Protein AF-A0AAE9J126-F1 (afdb_monomer_lite)

Organism: Caenorhabditis briggsae (NCBI:txid6238)

Sequence (116 aa):
MATIVIFDQTAHLEASIIGGIPVAEEARIGFTVCLVLTMLGIIIEFVSIVLEMPSVVRSLFATSSHTIATCLFLLFIYDAHPVSHFWILLVLLSAPSFFLALLSLFRIVGHRGKQG

InterPro domains:
  IPR029248 Transmembrane protein 107 [PF14995] (1-104)
  IPR029248 Transmembrane protein 107 [PTHR34341] (3-115)

Foldseek 3Di:
DDDPCPDDCVVVQVVLDPDPDRQDPLLVVLLVVLLVLLVVLLVLLVVCVVVVQDDPVLSVQQVVLSVVLNVVSSVCSSVSHDSVVNVVSSVPRHVVSSVVSVVSVVVVVVVVVVPD

pLDDT: mean 77.25, std 13.07, range [39.41, 91.0]

Secondary structure (DSSP, 8-state):
-----SS--HHHHHHT-SSSPPPPHHHHHHHHHHHHHHHHHHHHHHHHHHTT-S-HHHHHHHHHHHHHHHHHHHHHHHTT--HHHHHHHIIIIIHHHHHHHHHHHHHHHHHHTT--

Structure (mmCIF, N/CA/C/O backbone):
data_AF-A0AAE9J126-F1
#
_entry.id   AF-A0AAE9J126-F1
#
loop_
_atom_site.group_PDB
_atom_site.id
_atom_site.type_symbol
_atom_site.label_atom_id
_atom_site.label_alt_id
_atom_site.label_comp_id
_atom_site.label_asym_id
_atom_site.label_entity_id
_atom_site.label_seq_id
_atom_site.pdbx_PDB_ins_code
_atom_site.Cartn_x
_atom_site.Cartn_y
_atom_site.Cartn_z
_atom_site.occupancy
_atom_site.B_iso_or_equiv
_atom_site.auth_seq_id
_atom_site.auth_comp_id
_atom_site.auth_asym_id
_atom_site.auth_atom_id
_atom_site.pdbx_PDB_model_num
ATOM 1 N N . MET A 1 1 ? 8.985 -26.632 -14.235 1.00 39.41 1 MET A N 1
ATOM 2 C CA . MET A 1 1 ? 8.753 -25.920 -12.962 1.00 39.41 1 MET A CA 1
ATOM 3 C C . MET A 1 1 ? 7.685 -24.879 -13.252 1.00 39.41 1 MET A C 1
ATOM 5 O O . MET A 1 1 ? 7.948 -23.994 -14.050 1.00 39.41 1 MET A O 1
ATOM 9 N N . ALA A 1 2 ? 6.453 -25.084 -12.783 1.00 44.66 2 ALA A N 1
ATOM 10 C CA . ALA A 1 2 ? 5.320 -24.224 -13.127 1.00 44.66 2 ALA A CA 1
ATOM 11 C C . ALA A 1 2 ? 5.206 -23.101 -12.090 1.00 44.66 2 ALA A C 1
ATOM 13 O O . ALA A 1 2 ? 4.929 -23.365 -10.922 1.00 44.66 2 ALA A O 1
ATOM 14 N N . THR A 1 3 ? 5.470 -21.866 -12.508 1.00 50.53 3 THR A N 1
ATOM 15 C CA . THR A 1 3 ? 5.280 -20.679 -11.671 1.00 50.53 3 THR A CA 1
ATOM 16 C C . THR A 1 3 ? 3.787 -20.378 -11.619 1.00 50.53 3 THR A C 1
ATOM 18 O O . THR A 1 3 ? 3.169 -20.136 -12.653 1.00 50.53 3 THR A O 1
ATOM 21 N N . ILE A 1 4 ? 3.188 -20.433 -10.430 1.00 53.19 4 ILE A N 1
ATOM 22 C CA . ILE A 1 4 ? 1.787 -20.050 -10.242 1.00 53.19 4 ILE A CA 1
ATOM 23 C C . ILE A 1 4 ? 1.720 -18.524 -10.361 1.00 53.19 4 ILE A C 1
ATOM 25 O O . ILE A 1 4 ? 2.153 -17.804 -9.463 1.00 53.19 4 ILE A O 1
ATOM 29 N N . VAL A 1 5 ? 1.211 -18.034 -11.489 1.00 55.16 5 VAL A N 1
ATOM 30 C CA . VAL A 1 5 ? 0.960 -16.608 -11.721 1.00 55.16 5 VAL A CA 1
ATOM 31 C C . VAL A 1 5 ? -0.407 -16.281 -11.122 1.00 55.16 5 VAL A C 1
ATOM 33 O O . VAL A 1 5 ? -1.440 -16.550 -11.723 1.00 55.16 5 VAL A O 1
ATOM 36 N N . ILE A 1 6 ? -0.415 -15.774 -9.886 1.00 59.88 6 ILE A N 1
ATOM 37 C CA . ILE A 1 6 ? -1.647 -15.445 -9.139 1.00 59.88 6 ILE A CA 1
ATOM 38 C C . ILE A 1 6 ? -2.263 -14.122 -9.640 1.00 59.88 6 ILE A C 1
ATOM 40 O O . ILE A 1 6 ? -3.466 -13.917 -9.524 1.00 59.88 6 ILE A O 1
ATOM 44 N N . PHE A 1 7 ? -1.453 -13.257 -10.259 1.00 53.94 7 PHE A N 1
ATOM 45 C CA . PHE A 1 7 ? -1.879 -12.009 -10.891 1.00 53.94 7 PHE A CA 1
ATOM 46 C C . PHE A 1 7 ? -1.130 -11.821 -12.211 1.00 53.94 7 PHE A C 1
ATOM 48 O O . PHE A 1 7 ? 0.042 -11.448 -12.216 1.00 53.94 7 PHE A O 1
ATOM 55 N N . ASP A 1 8 ? -1.796 -12.100 -13.331 1.00 63.97 8 ASP A N 1
ATOM 56 C CA . ASP A 1 8 ? -1.245 -11.827 -14.655 1.00 63.97 8 ASP A CA 1
ATOM 57 C C . ASP A 1 8 ? -1.560 -10.382 -15.059 1.00 63.97 8 ASP A C 1
ATOM 59 O O . ASP A 1 8 ? -2.671 -10.051 -15.468 1.00 63.97 8 ASP A O 1
ATOM 63 N N . GLN A 1 9 ? -0.584 -9.493 -14.875 1.00 62.00 9 GLN A N 1
ATOM 64 C CA . GLN A 1 9 ? -0.697 -8.080 -15.246 1.00 62.00 9 GLN A CA 1
ATOM 65 C C . GLN A 1 9 ? -0.150 -7.786 -16.649 1.00 62.00 9 GLN A C 1
ATOM 67 O O . GLN A 1 9 ? -0.086 -6.614 -17.022 1.00 62.00 9 GLN A O 1
ATOM 72 N N . THR A 1 10 ? 0.246 -8.804 -17.427 1.00 64.88 10 THR A N 1
ATOM 73 C CA . THR A 1 10 ? 0.836 -8.619 -18.768 1.00 64.88 10 THR A CA 1
ATOM 74 C C . THR A 1 10 ? -0.020 -7.720 -19.652 1.00 64.88 10 THR A C 1
ATOM 76 O O . THR A 1 10 ? 0.486 -6.721 -20.149 1.00 64.88 10 THR A O 1
ATOM 79 N N . ALA A 1 11 ? -1.329 -7.966 -19.733 1.00 60.25 11 ALA A N 1
ATOM 80 C CA . ALA A 1 11 ? -2.241 -7.158 -20.545 1.00 60.25 11 ALA A CA 1
ATOM 81 C C . ALA A 1 11 ? -2.292 -5.666 -20.141 1.00 60.25 11 ALA A C 1
ATOM 83 O O . ALA A 1 11 ? -2.420 -4.792 -20.996 1.00 60.25 11 ALA A O 1
ATOM 84 N N . HIS A 1 12 ? -2.166 -5.346 -18.849 1.00 57.03 12 HIS A N 1
ATOM 85 C CA . HIS A 1 12 ? -2.158 -3.956 -18.370 1.00 57.03 12 HIS A CA 1
ATOM 86 C C . HIS A 1 12 ? -0.806 -3.269 -18.586 1.00 57.03 12 HIS A C 1
ATOM 88 O O . HIS A 1 12 ? -0.752 -2.074 -18.868 1.00 57.03 12 HIS A O 1
ATOM 94 N N . LEU A 1 13 ? 0.279 -4.030 -18.468 1.00 55.41 13 LEU A N 1
ATOM 95 C CA . LEU A 1 13 ? 1.644 -3.562 -18.698 1.00 55.41 13 LEU A CA 1
ATOM 96 C C . LEU A 1 13 ? 1.926 -3.348 -20.189 1.00 55.41 13 LEU A C 1
ATOM 98 O O . LEU A 1 13 ? 2.624 -2.406 -20.540 1.00 55.41 13 LEU A O 1
ATOM 102 N N . GLU A 1 14 ? 1.342 -4.166 -21.064 1.00 59.62 14 GLU A N 1
ATOM 103 C CA . GLU A 1 14 ? 1.376 -3.971 -22.517 1.00 59.62 14 GLU A CA 1
ATOM 104 C C . GLU A 1 14 ? 0.505 -2.786 -22.959 1.00 59.62 14 GLU A C 1
ATOM 106 O O . GLU A 1 14 ? 0.879 -2.050 -23.868 1.00 59.62 14 GLU A O 1
ATOM 111 N N . ALA A 1 15 ? -0.625 -2.541 -22.284 1.00 57.28 15 ALA A N 1
ATOM 112 C CA . ALA A 1 15 ? -1.483 -1.381 -22.544 1.00 57.28 15 ALA A CA 1
ATOM 113 C C . ALA A 1 15 ? -0.915 -0.050 -22.009 1.00 57.28 15 ALA A C 1
ATOM 115 O O . ALA A 1 15 ? -1.319 1.016 -22.470 1.00 57.28 15 ALA A O 1
ATOM 116 N N . SER A 1 16 ? 0.034 -0.090 -21.066 1.00 54.09 16 SER A N 1
ATOM 117 C CA . SER A 1 16 ? 0.768 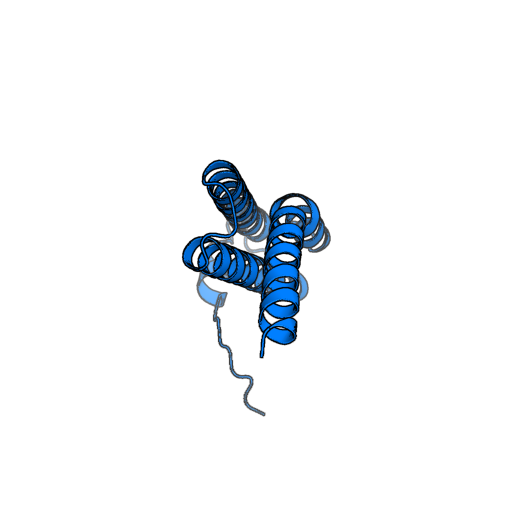1.088 -20.566 1.00 54.09 16 SER A CA 1
ATOM 118 C C . SER A 1 16 ? 1.699 1.708 -21.617 1.00 54.09 16 SER A C 1
ATOM 120 O O . SER A 1 16 ? 2.228 2.803 -21.430 1.00 54.09 16 SER A O 1
ATOM 122 N N . ILE A 1 17 ? 1.876 1.036 -22.752 1.00 53.53 17 ILE A N 1
ATOM 123 C CA . ILE A 1 17 ? 2.825 1.395 -23.791 1.00 53.53 17 ILE A CA 1
ATOM 124 C C . ILE A 1 17 ? 2.209 2.444 -24.736 1.00 53.53 17 ILE A C 1
ATOM 126 O O . ILE A 1 17 ? 1.833 2.155 -25.870 1.00 53.53 17 ILE A O 1
ATOM 130 N N . ILE A 1 18 ? 2.182 3.709 -24.314 1.00 49.00 18 ILE A N 1
ATOM 131 C CA . ILE A 1 18 ? 2.288 4.824 -25.268 1.00 49.00 18 ILE A CA 1
ATOM 132 C C . ILE A 1 18 ? 3.790 5.042 -25.513 1.00 49.00 18 ILE A C 1
ATOM 134 O O . ILE A 1 18 ? 4.407 5.884 -24.875 1.00 49.00 18 ILE A O 1
ATOM 138 N N . GLY A 1 19 ? 4.420 4.246 -26.392 1.00 56.31 19 GLY A N 1
ATOM 139 C CA . GLY A 1 19 ? 5.806 4.526 -26.829 1.00 56.31 19 GLY A CA 1
ATOM 140 C C . GLY A 1 19 ? 6.741 3.348 -27.134 1.00 56.31 19 GLY A C 1
ATOM 141 O O . GLY A 1 19 ? 7.881 3.572 -27.523 1.00 56.31 19 GLY A O 1
ATOM 142 N N . GLY A 1 20 ? 6.301 2.101 -26.988 1.00 55.03 20 GLY A N 1
ATOM 143 C CA . GLY A 1 20 ? 7.076 0.901 -27.350 1.00 55.03 20 GLY A CA 1
ATOM 144 C C . GLY A 1 20 ? 8.176 0.478 -26.365 1.00 55.03 20 GLY A C 1
ATOM 145 O O . GLY A 1 20 ? 8.912 -0.456 -26.672 1.00 55.03 20 GLY A O 1
ATOM 146 N N . ILE A 1 21 ? 8.317 1.132 -25.205 1.00 59.75 21 ILE A N 1
ATOM 147 C CA . ILE A 1 21 ? 9.346 0.779 -24.215 1.00 59.75 21 ILE A CA 1
ATOM 148 C C . ILE A 1 21 ? 8.802 -0.330 -23.300 1.00 59.75 21 ILE A C 1
ATOM 150 O O . ILE A 1 21 ? 7.808 -0.103 -22.609 1.00 59.75 21 ILE A O 1
ATOM 154 N N . PRO A 1 22 ? 9.419 -1.524 -23.268 1.00 66.88 22 PRO A N 1
ATOM 155 C CA . PRO A 1 22 ? 8.990 -2.591 -22.375 1.00 66.88 22 PRO A CA 1
ATOM 156 C C . PRO A 1 22 ? 9.247 -2.196 -20.916 1.00 66.88 22 PRO A C 1
ATOM 158 O O . PRO A 1 22 ? 10.352 -1.785 -20.557 1.00 66.88 22 PRO A O 1
ATOM 161 N N . VAL A 1 23 ? 8.236 -2.352 -20.059 1.00 71.75 23 VAL A N 1
ATOM 162 C CA . VAL A 1 23 ? 8.393 -2.168 -18.611 1.00 71.75 23 VAL A CA 1
ATOM 163 C C . VAL A 1 23 ? 9.376 -3.215 -18.084 1.00 71.75 23 VAL A C 1
ATOM 165 O O . VAL A 1 23 ? 9.177 -4.418 -18.273 1.00 71.75 23 VAL A O 1
ATOM 168 N N . ALA A 1 24 ? 10.433 -2.760 -17.408 1.00 79.88 24 ALA A N 1
ATOM 169 C CA . ALA A 1 24 ? 11.442 -3.643 -16.832 1.00 79.88 24 ALA A CA 1
ATOM 170 C C . ALA A 1 24 ? 10.807 -4.669 -15.876 1.00 79.88 24 ALA A C 1
ATOM 172 O O . ALA A 1 24 ? 9.921 -4.337 -15.087 1.00 79.88 24 ALA A O 1
ATOM 173 N N . GLU A 1 25 ? 11.284 -5.915 -15.910 1.00 82.19 25 GLU A N 1
ATOM 174 C CA . GLU A 1 25 ? 10.771 -6.995 -15.056 1.00 82.19 25 GLU A CA 1
ATOM 175 C C . GLU A 1 25 ? 10.827 -6.640 -13.564 1.00 82.19 25 GLU A C 1
ATOM 177 O O . GLU A 1 25 ? 9.851 -6.838 -12.844 1.00 82.19 25 GLU A O 1
ATOM 182 N N . GLU A 1 26 ? 11.904 -5.989 -13.129 1.00 82.06 26 GLU A N 1
ATOM 183 C CA . GLU A 1 26 ? 12.056 -5.496 -11.757 1.00 82.06 26 GLU A CA 1
ATOM 184 C C . GLU A 1 26 ? 10.959 -4.500 -11.353 1.00 82.06 26 GLU A C 1
ATOM 186 O O . GLU A 1 26 ? 10.467 -4.519 -10.224 1.00 82.06 26 GLU A O 1
ATOM 191 N N . ALA A 1 27 ? 10.528 -3.642 -12.283 1.00 82.69 27 ALA A N 1
ATOM 192 C CA . ALA A 1 27 ? 9.446 -2.694 -12.039 1.00 82.69 27 ALA A CA 1
ATOM 193 C C . ALA A 1 27 ? 8.099 -3.405 -11.913 1.00 82.69 27 ALA A C 1
ATOM 195 O O . ALA A 1 27 ? 7.320 -3.072 -11.022 1.00 82.69 27 ALA A O 1
ATOM 196 N N . ARG A 1 28 ? 7.860 -4.437 -12.730 1.00 81.69 28 ARG A N 1
ATOM 197 C CA . ARG A 1 28 ? 6.661 -5.283 -12.636 1.00 81.69 28 ARG A CA 1
ATOM 198 C C . ARG A 1 28 ? 6.586 -5.996 -11.289 1.00 81.69 28 ARG A C 1
ATOM 200 O O . ARG A 1 28 ? 5.534 -5.993 -10.647 1.00 81.69 28 ARG A O 1
ATOM 207 N N . ILE A 1 29 ? 7.700 -6.579 -10.849 1.00 86.88 29 ILE A N 1
ATOM 208 C CA . ILE A 1 29 ? 7.799 -7.260 -9.554 1.00 86.88 29 ILE A CA 1
ATOM 209 C C . ILE A 1 29 ? 7.569 -6.255 -8.422 1.00 86.88 29 ILE A C 1
ATOM 211 O O . ILE A 1 29 ? 6.706 -6.481 -7.576 1.00 86.88 29 ILE A O 1
ATOM 215 N N . GLY A 1 30 ? 8.281 -5.124 -8.424 1.00 87.50 30 GLY A N 1
ATOM 216 C CA . GLY A 1 30 ? 8.151 -4.096 -7.388 1.00 87.50 30 GLY A CA 1
ATOM 217 C C . GLY A 1 30 ? 6.732 -3.534 -7.279 1.00 87.50 30 GLY A C 1
ATOM 218 O O . GLY A 1 30 ? 6.194 -3.427 -6.177 1.00 87.50 30 GLY A O 1
ATOM 219 N N . PHE A 1 31 ? 6.095 -3.254 -8.414 1.00 86.69 31 PHE A N 1
ATOM 220 C CA . PHE A 1 31 ? 4.698 -2.834 -8.480 1.00 86.69 31 PHE A CA 1
ATOM 221 C C . PHE A 1 31 ? 3.746 -3.892 -7.910 1.00 86.69 31 PHE A C 1
ATOM 223 O O . PHE A 1 31 ? 2.913 -3.569 -7.062 1.00 86.69 31 PHE A O 1
ATOM 230 N N . THR A 1 32 ? 3.911 -5.157 -8.309 1.00 87.25 32 THR A N 1
ATOM 231 C CA . THR A 1 32 ? 3.096 -6.274 -7.805 1.00 87.25 32 THR A CA 1
ATOM 232 C C . THR A 1 32 ? 3.220 -6.395 -6.288 1.00 87.25 32 THR A C 1
ATOM 234 O O . THR A 1 32 ? 2.214 -6.485 -5.586 1.00 87.25 32 THR A O 1
ATOM 237 N N . VAL A 1 33 ? 4.445 -6.343 -5.760 1.00 89.50 33 VAL A N 1
ATOM 238 C CA . VAL A 1 33 ? 4.690 -6.417 -4.314 1.00 89.50 33 VAL A CA 1
ATOM 239 C C . VAL A 1 33 ? 4.037 -5.241 -3.590 1.00 89.50 33 VAL A C 1
ATOM 241 O O . VAL A 1 33 ? 3.338 -5.455 -2.600 1.00 89.50 33 VAL A O 1
ATOM 244 N N . CYS A 1 34 ? 4.203 -4.013 -4.087 1.00 89.50 34 CYS A N 1
ATOM 245 C CA . CYS A 1 34 ? 3.598 -2.830 -3.473 1.00 89.50 34 CYS A CA 1
ATOM 246 C C . CYS A 1 34 ? 2.065 -2.910 -3.463 1.00 89.50 34 CYS A C 1
ATOM 248 O O . CYS A 1 34 ? 1.452 -2.639 -2.431 1.00 89.50 34 CYS A O 1
ATOM 250 N N . LEU A 1 35 ? 1.448 -3.354 -4.562 1.00 87.81 35 LEU A N 1
ATOM 251 C CA . LEU A 1 35 ? 0.002 -3.569 -4.634 1.00 87.81 35 LEU A CA 1
ATOM 252 C C . LEU A 1 35 ? -0.482 -4.604 -3.621 1.00 87.81 35 LEU A C 1
ATOM 254 O O . LEU A 1 35 ? -1.430 -4.337 -2.885 1.00 87.81 35 LEU A O 1
ATOM 258 N N . VAL A 1 36 ? 0.176 -5.763 -3.551 1.00 89.56 36 VAL A N 1
ATOM 259 C CA . VAL A 1 36 ? -0.194 -6.825 -2.606 1.00 89.56 36 VAL A CA 1
ATOM 260 C C . VAL A 1 36 ? -0.079 -6.328 -1.164 1.00 89.56 36 VAL A C 1
ATOM 262 O O . VAL A 1 36 ? -0.988 -6.551 -0.366 1.00 89.56 36 VAL A O 1
ATOM 265 N N . LEU A 1 37 ? 0.989 -5.605 -0.821 1.00 89.25 37 LEU A N 1
ATOM 266 C CA . LEU A 1 37 ? 1.166 -5.042 0.521 1.00 89.25 37 LEU A CA 1
ATOM 267 C C . LEU A 1 37 ? 0.096 -3.997 0.860 1.00 89.25 37 LEU A C 1
ATOM 269 O O . LEU A 1 37 ? -0.434 -4.001 1.972 1.00 89.25 37 LEU A O 1
ATOM 273 N N . THR A 1 38 ? -0.268 -3.130 -0.085 1.00 88.50 38 THR A N 1
ATOM 274 C CA . THR A 1 38 ? -1.360 -2.168 0.113 1.00 88.50 38 THR A CA 1
ATOM 275 C C . THR A 1 38 ? -2.710 -2.867 0.269 1.00 88.50 38 THR A C 1
ATOM 277 O O . THR A 1 38 ? -3.463 -2.508 1.173 1.00 88.50 38 THR A O 1
ATOM 280 N N . MET A 1 39 ? -2.996 -3.911 -0.515 1.00 87.75 39 MET A N 1
ATOM 281 C CA . MET A 1 39 ? -4.203 -4.732 -0.349 1.00 87.75 39 MET A CA 1
ATOM 282 C C . MET A 1 39 ? -4.258 -5.397 1.029 1.00 87.75 39 MET A C 1
ATOM 284 O O . MET A 1 39 ? -5.292 -5.345 1.693 1.00 87.75 39 MET A O 1
ATOM 288 N N . LEU A 1 40 ? -3.146 -5.972 1.495 1.00 88.31 40 LEU A N 1
ATOM 289 C CA . LEU A 1 40 ? -3.060 -6.538 2.841 1.00 88.31 40 LEU A CA 1
ATOM 290 C C . LEU A 1 40 ? -3.345 -5.483 3.915 1.00 88.31 40 LEU A C 1
ATOM 292 O O . LEU A 1 40 ? -4.070 -5.769 4.865 1.00 88.31 40 LEU A O 1
ATOM 296 N N . GLY A 1 41 ? -2.843 -4.256 3.756 1.00 85.75 41 GLY A N 1
ATOM 297 C CA . GLY A 1 41 ? -3.150 -3.165 4.682 1.00 85.75 41 GLY A CA 1
ATOM 298 C C . GLY A 1 41 ? -4.621 -2.784 4.728 1.00 85.75 41 GLY A C 1
ATOM 299 O O . GLY A 1 41 ? -5.173 -2.652 5.820 1.00 85.75 41 GLY A O 1
ATOM 300 N N . ILE A 1 42 ? -5.280 -2.717 3.570 1.00 85.75 42 ILE A N 1
ATOM 301 C CA . ILE A 1 42 ? -6.729 -2.494 3.489 1.00 85.75 42 ILE A CA 1
ATOM 302 C C . ILE A 1 42 ? -7.485 -3.604 4.229 1.00 85.75 42 ILE A C 1
ATOM 304 O O . ILE A 1 42 ? -8.390 -3.310 5.007 1.00 85.75 42 ILE A O 1
ATOM 308 N N . ILE A 1 43 ? -7.102 -4.871 4.033 1.00 87.12 43 ILE A N 1
ATOM 309 C CA . ILE A 1 43 ? -7.739 -6.007 4.714 1.00 87.12 43 ILE A CA 1
ATOM 310 C C . ILE A 1 43 ? -7.569 -5.897 6.235 1.00 87.12 43 ILE A C 1
ATOM 312 O O . ILE A 1 43 ? -8.539 -6.087 6.966 1.00 87.12 43 ILE A O 1
ATOM 316 N N . ILE A 1 44 ? -6.373 -5.566 6.730 1.00 84.88 44 ILE A N 1
ATOM 317 C CA . ILE A 1 44 ? -6.130 -5.424 8.175 1.00 84.88 44 ILE A CA 1
ATOM 318 C C . ILE A 1 44 ? -6.941 -4.266 8.763 1.00 84.88 44 ILE A C 1
ATOM 320 O O . ILE A 1 44 ? -7.504 -4.415 9.849 1.00 84.88 44 ILE A O 1
ATOM 324 N N . GLU A 1 45 ? -7.039 -3.129 8.075 1.00 82.56 45 GLU A N 1
ATOM 325 C CA . GLU A 1 45 ? -7.887 -2.024 8.536 1.00 82.56 45 GLU A CA 1
ATOM 326 C C . GLU A 1 45 ? -9.373 -2.400 8.497 1.00 82.56 45 GLU A C 1
ATOM 328 O O . GLU A 1 45 ? -10.097 -2.120 9.450 1.00 82.56 45 GLU A O 1
ATOM 333 N N . PHE A 1 46 ? -9.827 -3.143 7.484 1.00 82.62 46 PHE A N 1
ATOM 334 C CA . PHE A 1 46 ? -11.196 -3.661 7.446 1.00 82.62 46 PHE A CA 1
ATOM 335 C C . PHE A 1 46 ? -11.497 -4.591 8.629 1.00 82.62 46 PHE A C 1
ATOM 337 O O . PHE A 1 46 ? -12.488 -4.400 9.333 1.00 82.62 46 PHE A O 1
ATOM 344 N N . VAL A 1 47 ? -10.607 -5.546 8.914 1.00 83.38 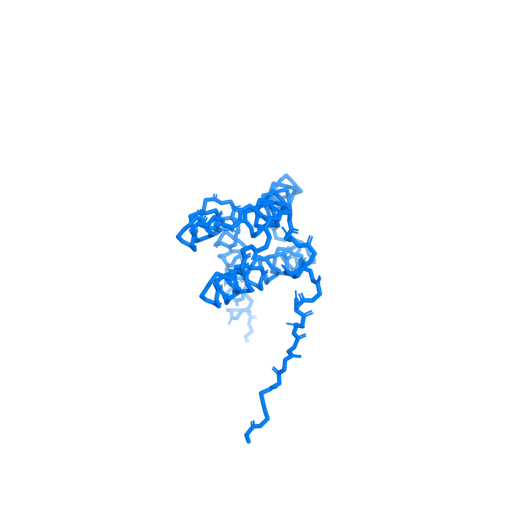47 VAL A N 1
ATOM 345 C CA . VAL A 1 47 ? -10.701 -6.408 10.105 1.00 83.38 47 VAL A CA 1
ATOM 346 C C . VAL A 1 47 ? -10.700 -5.569 11.383 1.00 83.38 47 VAL A C 1
ATOM 348 O O . VAL A 1 47 ? -11.458 -5.850 12.308 1.00 83.38 47 VAL A O 1
ATOM 351 N N . SER A 1 48 ? -9.897 -4.506 11.433 1.00 80.00 48 SER A N 1
ATOM 352 C CA . SER A 1 48 ? -9.833 -3.610 12.587 1.00 80.00 48 SER A CA 1
ATOM 353 C C . SER A 1 48 ? -11.150 -2.873 12.830 1.00 80.00 48 SER A C 1
ATOM 355 O O . SER A 1 48 ? -11.566 -2.758 13.981 1.00 80.00 48 SER A O 1
ATOM 357 N N . ILE A 1 49 ? -11.829 -2.423 11.771 1.00 78.44 49 ILE A N 1
ATOM 358 C CA . ILE A 1 49 ? -13.160 -1.797 11.840 1.00 78.44 49 ILE A CA 1
ATOM 359 C C . ILE A 1 49 ? -14.211 -2.797 12.324 1.00 78.44 49 ILE A C 1
ATOM 361 O O . ILE A 1 49 ? -15.000 -2.462 13.201 1.00 78.44 49 ILE A O 1
ATOM 365 N N . VAL A 1 50 ? -14.207 -4.024 11.790 1.00 80.56 50 VAL A N 1
ATOM 366 C CA . VAL A 1 50 ? -15.139 -5.093 12.201 1.00 80.56 50 VAL A CA 1
ATOM 367 C C . VAL A 1 50 ? -14.979 -5.439 13.684 1.00 80.56 50 VAL A C 1
ATOM 369 O O . VAL A 1 50 ? -15.951 -5.775 14.351 1.00 80.56 50 VAL A O 1
ATOM 372 N N . LEU A 1 51 ? -13.760 -5.328 14.212 1.00 81.50 51 LEU A N 1
ATOM 373 C CA . LEU A 1 51 ? -13.451 -5.509 15.630 1.00 81.50 51 LEU A CA 1
ATOM 374 C C . LEU A 1 51 ? -13.665 -4.237 16.476 1.00 81.50 51 LEU A C 1
ATOM 376 O O . LEU A 1 51 ? -13.216 -4.202 17.621 1.00 81.50 51 LEU A O 1
ATOM 380 N N . GLU A 1 52 ? -14.310 -3.204 15.923 1.00 75.88 52 GLU A N 1
ATOM 381 C CA . GLU A 1 52 ? -14.611 -1.917 16.573 1.00 75.88 52 GLU A CA 1
ATOM 382 C C . GLU A 1 52 ? -13.363 -1.171 17.106 1.00 75.88 52 GLU A C 1
ATOM 384 O O . GLU A 1 52 ? -13.435 -0.428 18.083 1.00 75.88 52 GLU A O 1
ATOM 389 N N . MET A 1 53 ? -12.187 -1.357 16.484 1.00 66.12 53 MET A N 1
ATOM 390 C CA . MET A 1 53 ? -10.913 -0.836 17.010 1.00 66.12 53 MET A CA 1
ATOM 391 C C . MET A 1 53 ? -10.573 0.619 16.634 1.00 66.12 53 MET A C 1
ATOM 393 O O . MET A 1 53 ? -10.090 1.349 17.506 1.00 66.12 53 MET A O 1
ATOM 397 N N . PRO A 1 54 ? -10.707 1.075 15.370 1.00 68.19 54 PRO A N 1
ATOM 398 C CA . PRO A 1 54 ? -10.395 2.452 15.009 1.00 68.19 54 PRO A CA 1
ATOM 399 C C . PRO A 1 54 ? -11.633 3.356 15.082 1.00 68.19 54 PRO A C 1
ATOM 401 O O . PRO A 1 54 ? -12.759 2.940 14.821 1.00 68.19 54 PRO A O 1
ATOM 404 N N . SER A 1 55 ? -11.411 4.646 15.349 1.00 77.12 55 SER A N 1
ATOM 405 C CA . SER A 1 55 ? -12.434 5.662 15.095 1.00 77.12 55 SER A CA 1
ATOM 406 C C . SER A 1 55 ? -12.714 5.768 13.591 1.00 77.12 55 SER A C 1
ATOM 408 O O . SER A 1 55 ? -11.816 5.577 12.765 1.00 77.12 55 SER A O 1
ATOM 410 N N . VAL A 1 56 ? -13.947 6.134 13.223 1.00 76.25 56 VAL A N 1
ATOM 411 C CA . VAL A 1 56 ? -14.366 6.330 11.819 1.00 76.25 56 VAL A CA 1
ATOM 412 C C . VAL A 1 56 ? -13.390 7.238 11.057 1.00 76.25 56 VAL A C 1
ATOM 414 O O . VAL A 1 56 ? -13.026 6.947 9.923 1.00 76.25 56 VAL A O 1
ATOM 417 N N . VAL A 1 57 ? -12.884 8.292 11.704 1.00 79.81 57 VAL A N 1
ATOM 418 C CA . VAL A 1 57 ? -11.908 9.229 11.118 1.00 79.81 57 VAL A CA 1
ATOM 419 C C . VAL A 1 57 ? -10.609 8.528 10.719 1.00 79.81 57 VAL A C 1
ATOM 421 O O . VAL A 1 57 ? -10.086 8.761 9.630 1.00 79.81 57 VAL A O 1
ATOM 424 N N . ARG A 1 58 ? -10.091 7.643 11.576 1.00 82.44 58 ARG A N 1
ATOM 425 C CA . ARG A 1 58 ? -8.863 6.896 11.292 1.00 82.44 58 ARG A CA 1
ATOM 426 C C . ARG A 1 58 ? -9.062 5.914 10.138 1.00 82.44 58 ARG A C 1
ATOM 428 O O . ARG A 1 58 ? -8.198 5.819 9.273 1.00 82.44 58 ARG A O 1
ATOM 435 N N . SER A 1 59 ? -10.202 5.229 10.108 1.00 81.31 59 SER A N 1
ATOM 436 C CA . SER A 1 59 ? -10.561 4.310 9.023 1.00 81.31 59 SER A CA 1
ATOM 437 C C . SER A 1 59 ? -10.662 5.026 7.669 1.00 81.31 59 SER A C 1
ATOM 439 O O . SER A 1 59 ? -10.099 4.561 6.674 1.00 81.31 59 SER A O 1
ATOM 441 N N . LEU A 1 60 ? -11.314 6.193 7.634 1.00 83.38 60 LEU A N 1
ATOM 442 C CA . LEU A 1 60 ? -11.417 7.015 6.428 1.00 83.38 60 LEU A CA 1
ATOM 443 C C . LEU A 1 60 ? -10.045 7.497 5.953 1.00 83.38 60 LEU A C 1
ATOM 445 O O . LEU A 1 60 ? -9.758 7.435 4.756 1.00 83.38 60 LEU A O 1
ATOM 449 N N . PHE A 1 61 ? -9.187 7.932 6.879 1.00 88.00 61 PHE A N 1
ATOM 450 C CA . PHE A 1 61 ? -7.821 8.338 6.558 1.00 88.00 61 PHE A CA 1
ATOM 451 C C . PHE A 1 61 ? -7.019 7.182 5.953 1.00 88.00 61 PHE A C 1
ATOM 453 O O . PHE A 1 61 ? -6.440 7.344 4.882 1.00 88.00 61 PHE A O 1
ATOM 460 N N . ALA A 1 62 ? -7.039 6.006 6.587 1.00 87.31 62 ALA A N 1
ATOM 461 C CA . ALA A 1 62 ? -6.322 4.831 6.104 1.00 87.31 62 ALA A CA 1
ATOM 462 C C . ALA A 1 62 ? -6.814 4.376 4.722 1.00 87.31 62 ALA A C 1
ATOM 464 O O . ALA A 1 62 ? -6.020 4.153 3.811 1.00 87.31 62 ALA A O 1
ATOM 465 N N . THR A 1 63 ? -8.131 4.306 4.528 1.00 84.62 63 THR A N 1
ATOM 466 C CA . THR A 1 63 ? -8.728 3.918 3.240 1.00 84.62 63 THR A CA 1
ATOM 467 C C . THR A 1 63 ? -8.351 4.908 2.138 1.00 84.62 63 THR A C 1
ATOM 469 O O . THR A 1 63 ? -7.958 4.505 1.042 1.00 84.62 63 THR A O 1
ATOM 472 N N . SER A 1 64 ? -8.406 6.208 2.437 1.00 87.38 64 SER A N 1
ATOM 473 C CA . SER A 1 64 ? -8.003 7.258 1.497 1.00 87.38 64 SER A CA 1
ATOM 474 C C . SER A 1 64 ? -6.515 7.164 1.166 1.00 87.38 64 SER A C 1
ATOM 476 O O . SER A 1 64 ? -6.142 7.251 -0.000 1.00 87.38 64 SER A O 1
ATOM 478 N N . SER A 1 65 ? -5.660 6.925 2.164 1.00 89.31 65 SER A N 1
ATOM 479 C CA . SER A 1 65 ? -4.212 6.850 1.971 1.00 89.31 65 SER A CA 1
ATOM 480 C C . SER A 1 65 ? -3.810 5.645 1.111 1.00 89.31 65 SER A C 1
ATOM 482 O O . SER A 1 65 ? -3.036 5.800 0.165 1.00 89.31 65 SER A O 1
ATOM 484 N N . HIS A 1 66 ? -4.405 4.470 1.346 1.00 87.88 66 HIS A N 1
ATOM 485 C CA . HIS A 1 66 ? -4.213 3.279 0.512 1.00 87.88 66 HIS A CA 1
ATOM 486 C C . HIS A 1 66 ? -4.757 3.458 -0.912 1.00 87.88 66 HIS A C 1
ATOM 488 O O . HIS A 1 66 ? -4.129 3.006 -1.872 1.00 87.88 66 HIS A O 1
ATOM 494 N N . THR A 1 67 ? -5.891 4.147 -1.069 1.00 87.69 67 THR A N 1
ATOM 495 C CA . THR A 1 67 ? -6.465 4.454 -2.390 1.00 87.69 67 THR A CA 1
ATOM 496 C C . THR A 1 67 ? -5.536 5.368 -3.184 1.00 87.69 67 THR A C 1
ATOM 498 O O . THR A 1 67 ? -5.207 5.061 -4.327 1.00 87.69 67 THR A O 1
ATOM 501 N N . ILE A 1 68 ? -5.039 6.447 -2.569 1.00 89.69 68 ILE A N 1
ATOM 502 C CA . ILE A 1 68 ? -4.086 7.367 -3.204 1.00 89.69 68 ILE A CA 1
ATOM 503 C C . ILE A 1 68 ? -2.794 6.627 -3.573 1.00 89.69 68 ILE A C 1
ATOM 505 O O . ILE A 1 68 ? -2.320 6.773 -4.697 1.00 89.69 68 ILE A O 1
ATOM 509 N N . ALA A 1 69 ? -2.255 5.794 -2.675 1.00 90.94 69 ALA A N 1
ATOM 510 C CA . ALA A 1 69 ? -1.071 4.979 -2.959 1.00 90.94 69 ALA A CA 1
ATOM 511 C C . ALA A 1 69 ? -1.285 4.076 -4.182 1.00 90.94 69 ALA A C 1
ATOM 513 O O . ALA A 1 69 ? -0.459 4.059 -5.089 1.00 90.94 69 ALA A O 1
ATOM 514 N N . THR A 1 70 ? -2.431 3.392 -4.241 1.00 88.06 70 THR A N 1
ATOM 515 C CA . THR A 1 70 ? -2.798 2.512 -5.357 1.00 88.06 70 THR A CA 1
ATOM 516 C C . THR A 1 70 ? -2.890 3.287 -6.670 1.00 88.06 70 THR A C 1
ATOM 518 O O . THR A 1 70 ? -2.281 2.881 -7.656 1.00 88.06 70 THR A O 1
ATOM 521 N N . CYS A 1 71 ? -3.576 4.433 -6.687 1.00 87.25 71 CYS A N 1
ATOM 522 C CA . CYS A 1 71 ? -3.659 5.286 -7.875 1.00 87.25 71 CYS A CA 1
ATOM 523 C C . CYS A 1 71 ? -2.276 5.752 -8.349 1.00 87.25 71 CYS A C 1
ATOM 525 O O . CYS A 1 71 ? -2.004 5.747 -9.548 1.00 87.25 71 CYS A O 1
ATOM 527 N N . LEU A 1 72 ? -1.386 6.120 -7.424 1.00 87.44 72 LEU A N 1
ATOM 528 C CA . LEU A 1 72 ? -0.028 6.543 -7.765 1.00 87.44 72 LEU A CA 1
ATOM 529 C C . LEU A 1 72 ? 0.834 5.383 -8.267 1.00 87.44 72 LEU A C 1
ATOM 531 O O . LEU A 1 72 ? 1.603 5.581 -9.200 1.00 87.44 72 LEU A O 1
ATOM 535 N N . PHE A 1 73 ? 0.680 4.169 -7.731 1.00 86.25 73 PHE A N 1
ATOM 536 C CA . PHE A 1 73 ? 1.340 2.984 -8.287 1.00 86.25 73 PHE A CA 1
ATOM 537 C C . PHE A 1 73 ? 0.905 2.719 -9.726 1.00 86.25 73 PHE A C 1
ATOM 539 O O . PHE A 1 73 ? 1.763 2.490 -10.574 1.00 86.25 73 PHE A O 1
ATOM 546 N N . LEU A 1 74 ? -0.403 2.789 -10.003 1.00 83.06 74 LEU A N 1
ATOM 547 C CA . LEU A 1 74 ? -0.956 2.631 -11.352 1.00 83.06 74 LEU A CA 1
ATOM 548 C C . LEU A 1 74 ? -0.417 3.702 -12.314 1.00 83.06 74 LEU A C 1
ATOM 550 O O . LEU A 1 74 ? -0.080 3.397 -13.454 1.00 83.06 74 LEU A O 1
ATOM 554 N N . LEU A 1 75 ? -0.296 4.947 -11.853 1.00 83.38 75 LEU A N 1
ATOM 555 C CA . LEU A 1 75 ? 0.266 6.032 -12.655 1.00 83.38 75 LEU A CA 1
ATOM 556 C C . LEU A 1 75 ? 1.768 5.842 -12.909 1.00 83.38 75 LEU A C 1
ATOM 558 O O . LEU A 1 75 ? 2.245 6.049 -14.018 1.00 83.38 75 LEU A O 1
ATOM 562 N N . PHE A 1 76 ? 2.524 5.437 -11.890 1.00 82.56 76 PHE A N 1
ATOM 563 C CA . PHE A 1 76 ? 3.978 5.308 -11.988 1.00 82.56 76 PHE A CA 1
ATOM 564 C C . PHE A 1 76 ? 4.396 4.101 -12.823 1.00 82.56 76 PHE A C 1
ATOM 566 O O . PHE A 1 76 ? 5.389 4.191 -13.542 1.00 82.56 76 PHE A O 1
ATOM 573 N N . ILE A 1 77 ? 3.646 2.994 -12.760 1.00 82.12 77 ILE A N 1
ATOM 574 C CA . ILE A 1 77 ? 3.891 1.855 -13.649 1.00 82.12 77 ILE A CA 1
ATOM 575 C C . ILE A 1 77 ? 3.550 2.217 -15.097 1.00 82.12 77 ILE A C 1
ATOM 577 O O . ILE A 1 77 ? 4.281 1.814 -15.995 1.00 82.12 77 ILE A O 1
ATOM 581 N N . TYR A 1 78 ? 2.504 3.028 -15.305 1.00 78.25 78 TYR A N 1
ATOM 582 C CA . TYR A 1 78 ? 2.127 3.522 -16.625 1.00 78.25 78 TYR A CA 1
ATOM 583 C C . TYR A 1 78 ? 3.216 4.404 -17.252 1.00 78.25 78 TYR A C 1
ATOM 585 O O . TYR A 1 78 ? 3.536 4.251 -18.426 1.00 78.25 78 TYR A O 1
ATOM 593 N N . ASP A 1 79 ? 3.817 5.290 -16.457 1.00 79.00 79 ASP A N 1
ATOM 594 C CA . ASP A 1 79 ? 4.863 6.223 -16.896 1.00 79.00 79 ASP A CA 1
ATOM 595 C C . ASP A 1 79 ? 6.292 5.666 -16.707 1.00 79.00 79 ASP A C 1
ATOM 597 O O . ASP A 1 79 ? 7.258 6.416 -16.604 1.00 79.00 79 ASP A O 1
ATOM 601 N N . ALA A 1 80 ? 6.434 4.337 -16.595 1.00 77.00 80 ALA A N 1
ATOM 602 C CA . ALA A 1 80 ? 7.713 3.621 -16.498 1.00 77.00 80 ALA A CA 1
ATOM 603 C C . ALA A 1 80 ? 8.713 4.194 -15.463 1.00 77.00 80 ALA A C 1
ATOM 605 O O . ALA A 1 80 ? 9.928 4.199 -15.679 1.00 77.00 80 ALA A O 1
ATOM 606 N N . HIS A 1 81 ? 8.215 4.670 -14.318 1.00 79.69 81 HIS A N 1
ATOM 607 C CA . HIS A 1 81 ? 9.054 5.262 -13.276 1.00 79.69 81 HIS A CA 1
ATOM 608 C C . HIS A 1 81 ? 10.002 4.237 -12.616 1.00 79.69 81 HIS A C 1
ATOM 610 O O . HIS A 1 81 ? 9.716 3.036 -12.584 1.00 79.69 81 HIS A O 1
ATOM 616 N N . PRO A 1 82 ? 11.114 4.699 -12.005 1.00 84.06 82 PRO A N 1
ATOM 617 C CA . PRO A 1 82 ? 12.029 3.835 -11.266 1.00 84.06 82 PRO A CA 1
ATOM 618 C C . PRO A 1 82 ? 11.342 3.077 -10.128 1.00 84.06 82 PRO A C 1
ATOM 620 O O . PRO A 1 82 ? 10.542 3.636 -9.377 1.00 84.06 82 PRO A O 1
ATOM 623 N N . VAL A 1 83 ? 11.751 1.823 -9.919 1.00 84.56 83 VAL A N 1
ATOM 624 C CA . VAL A 1 83 ? 11.184 0.934 -8.887 1.00 84.56 83 VAL A CA 1
ATOM 625 C C . VAL A 1 83 ? 11.257 1.538 -7.483 1.00 84.56 83 VAL A C 1
ATOM 627 O O . VAL A 1 83 ? 10.355 1.345 -6.669 1.00 84.56 83 VAL A O 1
ATOM 630 N N . SER A 1 84 ? 12.310 2.310 -7.197 1.00 86.94 84 SER A N 1
ATOM 631 C CA . SER A 1 84 ? 12.494 3.011 -5.921 1.00 86.94 84 SER A CA 1
ATOM 632 C C . SER A 1 84 ? 11.307 3.906 -5.559 1.00 86.94 84 SER A C 1
ATOM 634 O O . SER A 1 84 ? 10.964 4.019 -4.382 1.00 86.94 84 SER A O 1
ATOM 636 N N . HIS A 1 85 ? 10.635 4.495 -6.548 1.00 88.38 85 HIS A N 1
ATOM 637 C CA . HIS A 1 85 ? 9.489 5.365 -6.317 1.00 88.38 85 HIS A CA 1
ATOM 638 C C . HIS A 1 85 ? 8.274 4.604 -5.776 1.00 88.38 85 HIS A C 1
ATOM 640 O O . HIS A 1 85 ? 7.567 5.138 -4.923 1.00 88.38 85 HIS A O 1
ATOM 646 N N . PHE A 1 86 ? 8.058 3.350 -6.193 1.00 87.88 86 PHE A N 1
ATOM 647 C CA . PHE A 1 86 ? 6.989 2.515 -5.636 1.00 87.88 86 PHE A CA 1
ATOM 648 C C . PHE A 1 86 ? 7.194 2.293 -4.132 1.00 87.88 86 PHE A C 1
ATOM 650 O O . PHE A 1 86 ? 6.277 2.485 -3.337 1.00 87.88 86 PHE A O 1
ATOM 657 N N . TRP A 1 87 ? 8.421 1.983 -3.715 1.00 89.19 87 TRP A N 1
ATOM 658 C CA . TRP A 1 87 ? 8.738 1.778 -2.301 1.00 89.19 87 TRP A CA 1
ATOM 659 C C . TRP A 1 87 ? 8.557 3.049 -1.470 1.00 89.19 87 TRP A C 1
ATOM 661 O O . TRP A 1 87 ? 8.000 2.993 -0.374 1.00 89.19 87 TRP A O 1
ATOM 671 N N . ILE A 1 88 ? 8.974 4.204 -1.997 1.00 90.75 88 ILE A N 1
ATOM 672 C CA . ILE A 1 88 ? 8.795 5.500 -1.325 1.00 90.75 88 ILE A CA 1
ATOM 673 C C . ILE A 1 88 ? 7.306 5.801 -1.131 1.00 9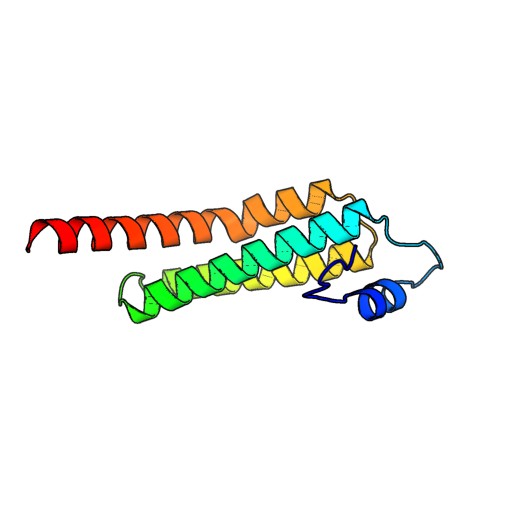0.75 88 ILE A C 1
ATOM 675 O O . ILE A 1 88 ? 6.887 6.149 -0.028 1.00 90.75 88 ILE A O 1
ATOM 679 N N . LEU A 1 89 ? 6.496 5.626 -2.177 1.00 89.06 89 LEU A N 1
ATOM 680 C CA . LEU A 1 89 ? 5.049 5.825 -2.116 1.00 89.06 89 LEU A CA 1
ATOM 681 C C . LEU A 1 89 ? 4.379 4.883 -1.109 1.00 89.06 89 LEU A C 1
ATOM 683 O O . LEU A 1 89 ? 3.541 5.322 -0.320 1.00 89.06 89 LEU A O 1
ATOM 687 N N . LEU A 1 90 ? 4.780 3.609 -1.089 1.00 88.25 90 LEU A N 1
ATOM 688 C CA . LEU A 1 90 ? 4.288 2.633 -0.121 1.00 88.25 90 LEU A CA 1
ATO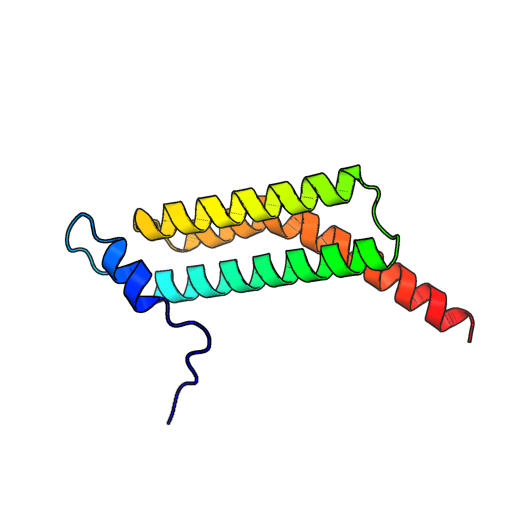M 689 C C . LEU A 1 90 ? 4.595 3.078 1.314 1.00 88.25 90 LEU A C 1
ATOM 691 O O . LEU A 1 90 ? 3.702 3.091 2.163 1.00 88.25 90 LEU A O 1
ATOM 695 N N . VAL A 1 91 ? 5.841 3.474 1.579 1.00 90.44 91 VAL A N 1
ATOM 696 C CA . VAL A 1 91 ? 6.291 3.913 2.907 1.00 90.44 91 VAL A CA 1
ATOM 697 C C . VAL A 1 91 ? 5.596 5.200 3.340 1.00 90.44 91 VAL A C 1
ATOM 699 O O . VAL A 1 91 ? 5.251 5.331 4.509 1.00 90.44 91 VAL A O 1
ATOM 702 N N . LEU A 1 92 ? 5.364 6.139 2.427 1.00 91.00 92 LEU A N 1
ATOM 703 C CA . LEU A 1 92 ? 4.793 7.436 2.777 1.00 91.00 92 LEU A CA 1
ATOM 704 C C . LEU A 1 92 ? 3.276 7.371 2.996 1.00 91.00 92 LEU A C 1
ATOM 706 O O . LEU A 1 92 ? 2.759 8.001 3.916 1.00 91.00 92 LEU A O 1
ATOM 710 N N . LEU A 1 93 ? 2.559 6.622 2.156 1.00 88.88 93 LEU A N 1
ATOM 711 C CA . LEU A 1 93 ? 1.095 6.671 2.098 1.00 88.88 93 LEU A CA 1
ATOM 712 C C . LEU A 1 93 ? 0.411 5.453 2.725 1.00 88.88 93 LEU A C 1
ATOM 714 O O . LEU A 1 93 ? -0.693 5.568 3.252 1.00 88.88 93 LEU A O 1
ATOM 718 N N . SER A 1 94 ? 1.041 4.280 2.675 1.00 86.12 94 SER A N 1
ATOM 719 C CA . SER A 1 94 ? 0.411 3.013 3.064 1.00 86.12 94 SER A CA 1
ATOM 720 C C . SER A 1 94 ? 0.966 2.464 4.381 1.00 86.12 94 SER A C 1
ATOM 722 O O . SER A 1 94 ? 0.206 1.9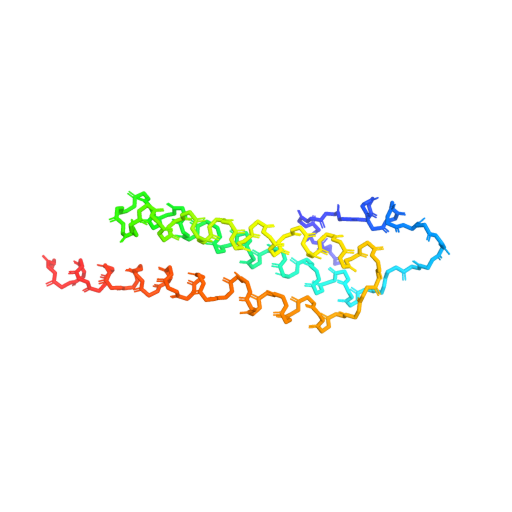49 5.201 1.00 86.12 94 SER A O 1
ATOM 724 N N . ALA A 1 95 ? 2.275 2.584 4.621 1.00 85.19 95 ALA A N 1
ATOM 725 C CA . ALA A 1 95 ? 2.917 2.015 5.805 1.00 85.19 95 ALA A CA 1
ATOM 726 C C . ALA A 1 95 ? 2.436 2.616 7.143 1.00 85.19 95 ALA A C 1
ATOM 728 O O . ALA A 1 95 ? 2.187 1.832 8.059 1.00 85.19 95 ALA A O 1
ATOM 729 N N . PRO A 1 96 ? 2.241 3.941 7.312 1.00 86.62 96 PRO A N 1
ATOM 730 C CA . PRO A 1 96 ? 1.839 4.501 8.603 1.00 86.62 96 PRO A CA 1
ATOM 731 C C . PRO A 1 96 ? 0.469 3.981 9.052 1.00 86.62 96 PRO A C 1
ATOM 733 O O . PRO A 1 96 ? 0.316 3.535 10.189 1.00 86.62 96 PRO A O 1
ATOM 736 N N . SER A 1 97 ? -0.501 3.963 8.133 1.00 85.19 97 SER A N 1
ATOM 737 C CA . SER A 1 97 ? -1.836 3.405 8.361 1.00 85.19 97 SER A CA 1
ATOM 738 C C . SER A 1 97 ? -1.754 1.920 8.720 1.00 85.19 97 SER A C 1
ATOM 740 O O . SER A 1 97 ? -2.293 1.502 9.742 1.00 85.19 97 SER A O 1
ATOM 742 N N . PHE A 1 98 ? -0.973 1.145 7.959 1.00 83.94 98 PHE A N 1
ATOM 743 C CA . PHE A 1 98 ? -0.738 -0.278 8.217 1.00 83.94 98 PHE A CA 1
ATOM 744 C C . PHE A 1 98 ? -0.174 -0.550 9.620 1.00 83.94 98 PHE A C 1
ATOM 746 O O . PHE A 1 98 ? -0.686 -1.402 10.348 1.00 83.94 98 PHE A O 1
ATOM 753 N N . PHE A 1 99 ? 0.869 0.178 10.027 1.00 87.19 99 PHE A N 1
ATOM 754 C CA . PHE A 1 99 ? 1.501 -0.010 11.335 1.00 87.19 99 PHE A CA 1
ATOM 755 C C . PHE A 1 99 ? 0.542 0.298 12.481 1.00 87.19 99 PHE A C 1
ATOM 757 O O . PHE A 1 99 ? 0.500 -0.441 13.467 1.00 87.19 99 PHE A O 1
ATOM 764 N N . LEU A 1 100 ? -0.256 1.357 12.352 1.00 84.50 100 LEU A N 1
ATOM 765 C CA . LEU A 1 100 ? -1.281 1.670 13.340 1.00 84.50 100 LEU A CA 1
ATOM 766 C C . LEU A 1 100 ? -2.331 0.556 13.418 1.00 84.50 100 LEU A C 1
ATOM 768 O O . LEU A 1 100 ? -2.717 0.180 14.528 1.00 84.50 100 LEU A O 1
ATOM 772 N N . ALA A 1 101 ? -2.770 0.009 12.277 1.00 81.69 101 ALA A N 1
ATOM 773 C CA . ALA A 1 101 ? -3.733 -1.099 12.189 1.00 81.69 101 ALA A CA 1
ATOM 774 C C . ALA A 1 101 ? -3.234 -2.328 12.949 1.00 81.69 101 ALA A C 1
ATOM 776 O O . ALA A 1 101 ? -3.912 -2.872 13.828 1.00 81.69 101 ALA A O 1
ATOM 777 N N . LEU A 1 102 ? -1.988 -2.695 12.669 1.00 84.44 102 LEU A N 1
ATOM 778 C CA . LEU A 1 102 ? -1.327 -3.842 13.257 1.00 84.44 102 LEU A CA 1
ATOM 779 C C . LEU A 1 102 ? -1.139 -3.680 14.774 1.00 84.44 102 LEU A C 1
ATOM 781 O O . LEU A 1 102 ? -1.423 -4.602 15.538 1.00 84.44 102 LEU A O 1
ATOM 785 N N . LEU A 1 103 ? -0.729 -2.493 15.232 1.00 84.69 103 LEU A N 1
ATOM 786 C CA . LEU A 1 103 ? -0.601 -2.196 16.660 1.00 84.69 103 LEU A CA 1
ATOM 787 C C . LEU A 1 103 ? -1.941 -2.282 17.399 1.00 84.69 103 LEU A C 1
ATOM 789 O O . LEU A 1 103 ? -1.976 -2.799 18.518 1.00 84.69 103 LEU A O 1
ATOM 793 N N . SER A 1 104 ? -3.041 -1.807 16.802 1.00 80.62 104 SER A N 1
ATOM 794 C CA . SER A 1 104 ? -4.374 -1.979 17.400 1.00 80.62 104 SER A CA 1
ATOM 795 C C . SER A 1 104 ? -4.746 -3.453 17.547 1.00 80.62 104 SER A C 1
ATOM 797 O O . SER A 1 104 ? -5.175 -3.861 18.626 1.00 80.62 104 SER A O 1
ATOM 799 N N . LEU A 1 105 ? -4.497 -4.263 16.515 1.00 80.62 105 LEU A N 1
ATOM 800 C CA . LEU A 1 105 ? -4.800 -5.695 16.526 1.00 80.62 105 LEU A CA 1
ATOM 801 C C . LEU A 1 105 ? -4.037 -6.434 17.635 1.00 80.62 105 LEU A C 1
ATOM 803 O O . LEU A 1 105 ? -4.636 -7.170 18.422 1.00 80.62 105 LEU A O 1
ATOM 807 N N . PHE A 1 106 ? -2.727 -6.196 17.751 1.00 84.31 106 PHE A N 1
ATOM 808 C CA . PHE A 1 106 ? -1.897 -6.848 18.768 1.00 84.31 106 PHE A CA 1
ATOM 809 C C . PHE A 1 106 ? -2.307 -6.496 20.198 1.00 84.31 106 PHE A C 1
ATOM 811 O O . PHE A 1 106 ? -2.274 -7.366 21.071 1.00 84.31 106 PHE A O 1
ATOM 818 N N . ARG A 1 107 ? -2.736 -5.253 20.453 1.00 81.50 107 ARG A N 1
ATOM 819 C CA . ARG A 1 107 ? -3.231 -4.857 21.781 1.00 81.50 107 ARG A CA 1
ATOM 820 C C . ARG A 1 107 ? -4.451 -5.678 22.195 1.00 81.50 107 ARG A C 1
ATOM 822 O O . ARG A 1 107 ? -4.504 -6.133 23.334 1.00 81.50 107 ARG A O 1
ATOM 829 N N . ILE A 1 108 ? -5.398 -5.922 21.289 1.00 73.56 108 ILE A N 1
ATOM 830 C CA . ILE A 1 108 ? -6.597 -6.713 21.605 1.00 73.56 108 ILE A CA 1
ATOM 831 C C . ILE A 1 108 ? -6.272 -8.184 21.818 1.00 73.56 108 ILE A C 1
ATOM 833 O O . ILE A 1 108 ? -6.740 -8.765 22.798 1.00 73.56 108 ILE A O 1
ATOM 837 N N . VAL A 1 109 ? -5.466 -8.785 20.942 1.00 76.81 109 VAL A N 1
ATOM 838 C CA . VAL A 1 109 ? -5.055 -10.188 21.104 1.00 76.81 109 VAL A CA 1
ATOM 839 C C . VAL A 1 109 ? -4.349 -10.379 22.451 1.00 76.81 109 VAL A C 1
ATOM 841 O O . VAL A 1 109 ? -4.666 -11.314 23.185 1.00 76.81 109 VAL A O 1
ATOM 844 N N . GLY A 1 110 ? -3.477 -9.440 22.834 1.00 73.38 110 GLY A N 1
ATOM 845 C CA . GLY A 1 110 ? -2.807 -9.453 24.135 1.00 73.38 110 GLY A CA 1
ATOM 846 C C . GLY A 1 110 ? -3.751 -9.285 25.333 1.00 73.38 110 GLY A C 1
ATOM 847 O O . GLY A 1 110 ? -3.527 -9.902 26.373 1.00 73.38 110 GLY A O 1
ATOM 848 N N . HIS A 1 111 ? -4.817 -8.487 25.206 1.00 67.50 111 HIS A N 1
ATOM 849 C CA . HIS A 1 111 ? -5.815 -8.325 26.269 1.00 67.50 111 HIS A CA 1
ATOM 850 C C . HIS A 1 111 ? -6.757 -9.528 26.397 1.00 67.50 111 HIS A C 1
ATOM 852 O O . HIS A 1 111 ? -7.018 -9.962 27.518 1.00 67.50 111 HIS A O 1
ATOM 858 N N 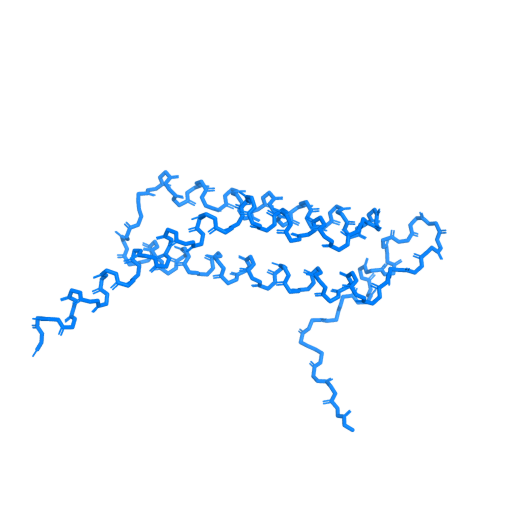. ARG A 1 112 ? -7.229 -10.108 25.284 1.00 59.59 112 ARG A N 1
ATOM 859 C CA . ARG A 1 112 ? -8.078 -11.313 25.319 1.00 59.59 112 ARG A CA 1
ATOM 860 C C . ARG A 1 112 ? -7.322 -12.545 25.825 1.00 59.59 112 ARG A C 1
ATOM 862 O O . ARG A 1 112 ? -7.913 -13.353 26.525 1.00 59.59 112 ARG A O 1
ATOM 869 N N . GLY A 1 113 ? -6.022 -12.657 25.547 1.00 59.81 113 GLY A N 1
ATOM 870 C CA . GLY A 1 113 ? -5.184 -13.760 26.038 1.00 59.81 113 GLY A CA 1
ATOM 871 C C . GLY A 1 113 ? -4.850 -13.718 27.536 1.00 59.81 113 GLY A C 1
ATOM 872 O O . GLY A 1 113 ? -4.310 -14.685 28.053 1.00 59.81 113 GLY A O 1
ATOM 873 N N . LYS A 1 114 ? -5.147 -12.616 28.239 1.00 57.81 114 LYS A N 1
ATOM 874 C CA . LYS A 1 114 ? -4.929 -12.472 29.693 1.00 57.81 114 LYS A CA 1
ATOM 875 C C . LYS A 1 114 ? -6.184 -12.710 30.543 1.00 57.81 114 LYS A C 1
ATOM 877 O O . LYS A 1 114 ? -6.083 -12.664 31.764 1.00 57.81 114 LYS A O 1
ATOM 882 N N . GLN A 1 115 ? -7.349 -12.898 29.920 1.00 52.19 115 GLN A N 1
ATOM 883 C CA . GLN A 1 115 ? -8.641 -13.068 30.604 1.00 52.19 115 GLN A CA 1
ATOM 884 C C . GLN A 1 115 ? -9.237 -14.483 30.477 1.00 52.19 115 GLN A C 1
ATOM 886 O O . GLN A 1 115 ? -10.354 -14.698 30.941 1.00 52.19 115 GLN A O 1
ATOM 891 N N . GLY A 1 116 ? -8.523 -15.426 29.856 1.00 44.12 116 GLY A N 1
ATOM 892 C CA . GLY A 1 116 ? -8.861 -16.856 29.824 1.00 44.12 116 GLY A CA 1
ATOM 893 C C . GLY A 1 116 ? -7.836 -17.666 30.597 1.00 44.12 116 GLY A C 1
ATOM 894 O O . GLY A 1 116 ? -8.225 -18.737 31.106 1.00 44.12 116 GLY A O 1
#

Radius of gyration: 17.28 Å; chains: 1; bounding box: 28×35×58 Å